Protein 1JXC (pdb70)

Sequence (68 aa):
CPEIEAQGNECLKEYGGDVGFGFCAPRIFPTICYTRCRENKGAKGGRCRWGQGSNVKCLCDFCGDTPQ

GO terms:
  GO:0006952 defense res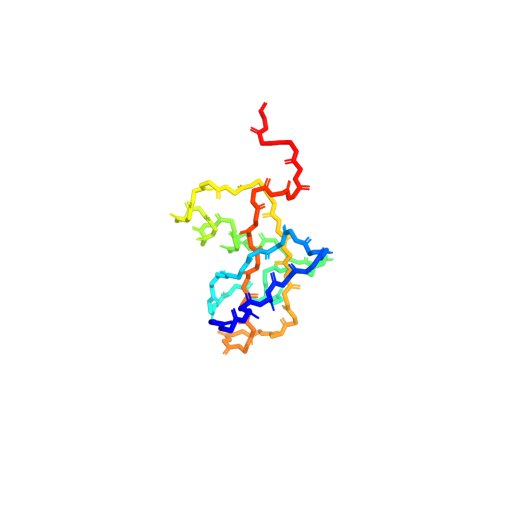ponse (P, TAS)
  GO:0099503 secretory vesicle (C, HDA)
  GO:0050832 defense response to fungus (P, IMP)

Structure (mmCIF, N/CA/C/O backbone):
data_1JXC
#
_entry.id   1JXC
#
_cell.length_a   ?
_cell.length_b   ?
_cell.length_c   ?
_cell.angle_alpha   ?
_cell.angle_beta   ?
_cell.angle_gamma   ?
#
loop_
_atom_site.group_PDB
_atom_site.id
_atom_site.type_symbol
_atom_site.label_atom_id
_atom_site.label_alt_id
_atom_site.label_comp_id
_atom_site.label_asym_id
_atom_site.label_entity_id
_atom_site.label_seq_id
_atom_site.pdbx_PDB_ins_code
_atom_site.Cartn_x
_atom_site.Cartn_y
_atom_site.Cartn_z
_atom_site.occupancy
_atom_site.B_iso_or_equiv
_atom_site.auth_seq_id
_atom_site.auth_comp_id
_atom_site.auth_asym_id
_atom_site.auth_atom_id
_atom_site.pdbx_PDB_model_num
ATOM 1 N N . CYS A 1 1 ? 1.325 0.000 0.000 1.00 0.00 1 CYS A N 1
ATOM 2 C CA . CYS A 1 1 ? 2.073 0.000 -1.245 1.00 0.00 1 CYS A CA 1
ATOM 3 C C . CYS A 1 1 ? 2.047 -1.417 -1.822 1.00 0.00 1 CYS A C 1
ATOM 4 O O . CYS A 1 1 ? 1.807 -2.381 -1.097 1.00 0.00 1 CYS A O 1
ATOM 12 N N . PRO A 1 2 ? 2.303 -1.500 -3.155 1.00 0.00 2 PRO A N 1
ATOM 13 C CA . PRO A 1 2 ? 2.311 -2.783 -3.837 1.00 0.00 2 PRO A CA 1
ATOM 14 C C . PRO A 1 2 ? 3.581 -3.571 -3.508 1.00 0.00 2 PRO A C 1
ATOM 15 O O . PRO A 1 2 ? 4.334 -3.196 -2.611 1.00 0.00 2 PRO A O 1
ATOM 26 N N . GLU A 1 3 ? 3.779 -4.649 -4.253 1.00 0.00 3 GLU A N 1
ATOM 27 C CA . GLU A 1 3 ? 4.945 -5.493 -4.052 1.00 0.00 3 GLU A CA 1
ATOM 28 C C . GLU A 1 3 ? 5.538 -5.909 -5.400 1.00 0.00 3 GLU A C 1
ATOM 29 O O . GLU A 1 3 ? 5.113 -6.901 -5.989 1.00 0.00 3 GLU A O 1
ATOM 42 N N . ILE A 1 4 ? 6.510 -5.129 -5.848 1.00 0.00 4 ILE A N 1
ATOM 43 C CA . ILE A 1 4 ? 7.166 -5.403 -7.116 1.00 0.00 4 ILE A CA 1
ATOM 44 C C . ILE A 1 4 ? 8.002 -6.678 -6.987 1.00 0.00 4 ILE A C 1
ATOM 45 O O . ILE A 1 4 ? 9.220 -6.646 -7.157 1.00 0.00 4 ILE A O 1
ATOM 61 N N . GLU A 1 5 ? 7.315 -7.771 -6.687 1.00 0.00 5 GLU A N 1
ATOM 62 C CA . GLU A 1 5 ? 7.979 -9.054 -6.534 1.00 0.00 5 GLU A CA 1
ATOM 63 C C . GLU A 1 5 ? 8.540 -9.525 -7.877 1.00 0.00 5 GLU A C 1
ATOM 64 O O . GLU A 1 5 ? 7.786 -9.927 -8.762 1.00 0.00 5 GLU A O 1
ATOM 77 N N . ALA A 1 6 ? 9.859 -9.460 -7.987 1.00 0.00 6 ALA A N 1
ATOM 78 C CA . ALA A 1 6 ? 10.530 -9.874 -9.207 1.00 0.00 6 ALA A CA 1
ATOM 79 C C . ALA A 1 6 ? 11.656 -10.850 -8.859 1.00 0.00 6 ALA A C 1
ATOM 80 O O . ALA A 1 6 ? 12.505 -10.549 -8.021 1.00 0.00 6 ALA A O 1
ATOM 87 N N . GLN A 1 7 ? 11.627 -11.998 -9.519 1.00 0.00 7 GLN A N 1
ATOM 88 C CA . GLN A 1 7 ? 12.635 -13.019 -9.291 1.00 0.00 7 GLN A CA 1
ATOM 89 C C . GLN A 1 7 ? 12.598 -13.484 -7.834 1.00 0.00 7 GLN A C 1
ATOM 90 O O . GLN A 1 7 ? 12.917 -12.719 -6.925 1.00 0.00 7 GLN A O 1
ATOM 104 N N . GLY A 1 8 ? 12.205 -14.737 -7.656 1.00 0.00 8 GLY A N 1
ATOM 105 C CA . GLY A 1 8 ? 12.123 -15.314 -6.325 1.00 0.00 8 GLY A CA 1
ATOM 106 C C . GLY A 1 8 ? 13.264 -16.305 -6.085 1.00 0.00 8 GLY 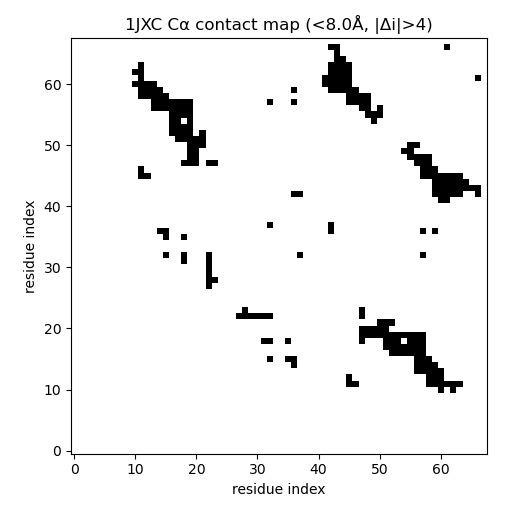A C 1
ATOM 107 O O . GLY A 1 8 ? 13.644 -16.554 -4.942 1.00 0.00 8 GLY A O 1
ATOM 111 N N . ASN A 1 9 ? 13.779 -16.842 -7.181 1.00 0.00 9 ASN A N 1
ATOM 112 C CA . ASN A 1 9 ? 14.869 -17.799 -7.104 1.00 0.00 9 ASN A CA 1
ATOM 113 C C . ASN A 1 9 ? 15.546 -17.907 -8.472 1.00 0.00 9 ASN A C 1
ATOM 114 O O . ASN A 1 9 ? 15.703 -19.003 -9.007 1.00 0.00 9 ASN A O 1
ATOM 125 N N . GLU A 1 10 ? 15.927 -16.753 -9.000 1.00 0.00 10 GLU A N 1
ATOM 126 C CA . GLU A 1 10 ? 16.583 -16.703 -10.296 1.00 0.00 10 GLU A CA 1
ATOM 127 C C . GLU A 1 10 ? 18.062 -16.351 -10.129 1.00 0.00 10 GLU A C 1
ATOM 128 O O . GLU A 1 10 ? 18.934 -17.181 -10.383 1.00 0.00 10 GLU A O 1
ATOM 141 N N . CYS A 1 11 ? 18.300 -15.119 -9.703 1.00 0.00 11 CYS A N 1
ATOM 142 C CA . CYS A 1 11 ? 19.659 -14.647 -9.499 1.00 0.00 11 CYS A CA 1
ATOM 143 C C . CYS A 1 11 ? 20.282 -14.369 -10.869 1.00 0.00 11 CYS A C 1
ATOM 144 O O . CYS A 1 11 ? 21.496 -14.473 -11.036 1.00 0.00 11 CYS A O 1
ATOM 151 N N . LEU A 1 12 ? 19.421 -14.022 -11.815 1.00 0.00 12 LEU A N 1
ATOM 152 C CA . LEU A 1 12 ? 19.872 -13.728 -13.165 1.00 0.00 12 LEU A CA 1
ATOM 153 C C . LEU A 1 12 ? 19.313 -12.372 -13.601 1.00 0.00 12 LEU A C 1
ATOM 154 O O . LEU A 1 12 ? 18.177 -12.031 -13.275 1.00 0.00 12 LEU A O 1
ATOM 170 N N . LYS A 1 13 ? 20.1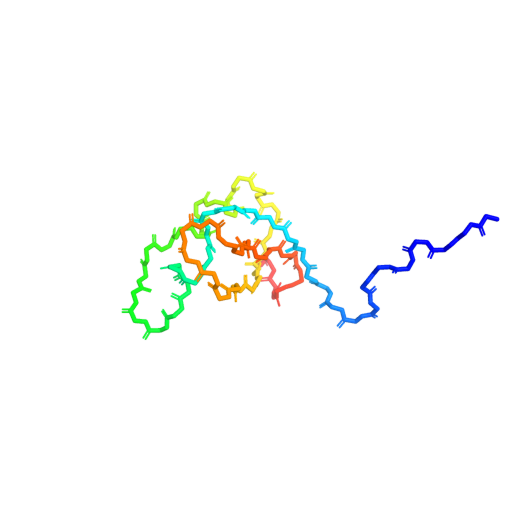38 -11.636 -14.331 1.00 0.00 13 LYS A N 1
ATOM 171 C CA . LYS A 1 13 ? 19.740 -10.324 -14.815 1.00 0.00 13 LYS A CA 1
ATOM 172 C C . LYS A 1 13 ? 19.762 -10.322 -16.345 1.00 0.00 13 LYS A C 1
ATOM 173 O O . LYS A 1 13 ? 20.508 -11.082 -16.960 1.00 0.00 13 LYS A O 1
ATOM 191 N N . GLU A 1 14 ? 18.934 -9.459 -16.915 1.00 0.00 14 GLU A N 1
ATOM 192 C CA . GLU A 1 14 ? 18.848 -9.348 -18.361 1.00 0.00 14 GLU A CA 1
ATOM 193 C C . 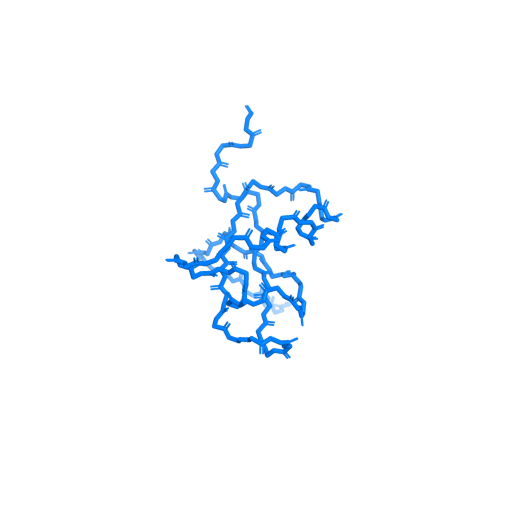GLU A 1 14 ? 19.651 -8.141 -18.849 1.00 0.00 14 GLU A C 1
ATOM 194 O O . GLU A 1 14 ? 19.754 -7.135 -18.149 1.00 0.00 14 GLU A O 1
ATOM 207 N N . TYR A 1 15 ? 20.199 -8.280 -20.048 1.00 0.00 15 TYR A N 1
ATOM 208 C CA . TYR A 1 15 ? 20.989 -7.213 -20.638 1.00 0.00 15 TYR A CA 1
ATOM 209 C C . TYR A 1 15 ? 21.539 -7.629 -22.004 1.00 0.00 15 TYR A C 1
ATOM 210 O O . TYR A 1 15 ? 22.288 -8.599 -22.106 1.00 0.00 15 TYR A O 1
ATOM 228 N N . GLY A 1 16 ? 21.145 -6.874 -23.019 1.00 0.00 16 GLY A N 1
ATOM 229 C CA . GLY A 1 16 ? 21.589 -7.152 -24.374 1.00 0.00 16 GLY A CA 1
ATOM 230 C C . GLY A 1 16 ? 20.397 -7.375 -25.307 1.00 0.00 16 GLY A C 1
ATOM 231 O O . GLY A 1 16 ? 19.351 -7.861 -24.879 1.00 0.00 16 GLY A O 1
ATOM 235 N N . GLY A 1 17 ? 20.594 -7.007 -26.565 1.00 0.00 17 GLY A N 1
ATOM 236 C CA . GLY A 1 17 ? 19.548 -7.160 -27.562 1.00 0.00 17 GLY A CA 1
ATOM 237 C C . GLY A 1 17 ? 20.111 -7.729 -28.865 1.00 0.00 17 GLY A C 1
ATOM 238 O O . GLY A 1 17 ? 19.443 -7.705 -29.898 1.00 0.00 17 GLY A O 1
ATOM 242 N N . ASP A 1 18 ? 21.336 -8.228 -28.775 1.00 0.00 18 ASP A N 1
ATOM 243 C CA . ASP A 1 18 ? 21.997 -8.802 -29.935 1.00 0.00 18 ASP A CA 1
ATOM 244 C C . ASP A 1 18 ? 23.014 -9.847 -29.471 1.0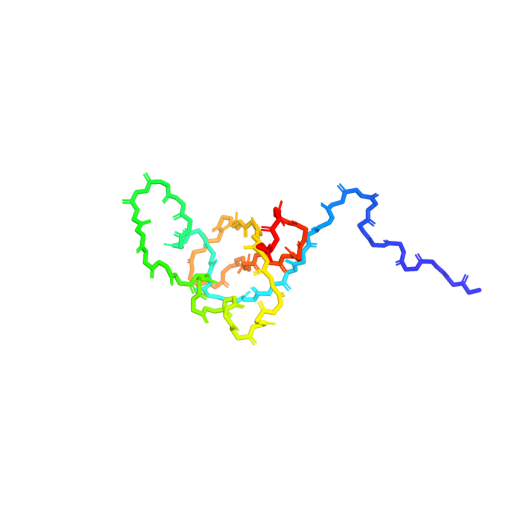0 0.00 18 ASP A C 1
ATOM 245 O O . ASP A 1 18 ? 24.022 -10.076 -30.138 1.00 0.00 18 ASP A O 1
ATOM 255 N N . VAL A 1 19 ? 22.715 -10.452 -28.331 1.00 0.00 19 VAL A N 1
ATOM 256 C CA . VAL A 1 19 ? 23.591 -11.467 -27.770 1.00 0.00 19 VAL A CA 1
ATOM 257 C C . VAL A 1 19 ? 22.755 -12.671 -27.332 1.00 0.00 19 VAL A C 1
ATOM 258 O O . VAL A 1 19 ? 22.992 -13.243 -26.269 1.00 0.00 19 VAL A O 1
ATOM 271 N N . GLY A 1 20 ? 21.793 -13.021 -28.174 1.00 0.00 20 GLY A N 1
ATOM 272 C CA . GLY A 1 20 ? 20.920 -14.147 -27.887 1.00 0.00 20 GLY A CA 1
ATOM 273 C C . GLY A 1 20 ? 21.664 -15.473 -28.055 1.00 0.00 20 GLY A C 1
ATOM 274 O O . GLY A 1 20 ? 22.819 -15.597 -27.649 1.00 0.00 20 GLY A O 1
ATOM 278 N N . PHE A 1 21 ? 20.972 -16.431 -28.654 1.00 0.00 21 PHE A N 1
ATOM 279 C CA . PHE A 1 21 ? 21.553 -17.744 -28.880 1.00 0.00 21 PHE A CA 1
ATOM 280 C C . PHE A 1 21 ? 22.788 -17.650 -29.777 1.00 0.00 21 PHE A C 1
ATOM 281 O O . PHE A 1 21 ? 23.760 -18.378 -29.580 1.00 0.00 21 PHE A O 1
ATOM 298 N N . GLY A 1 22 ? 22.711 -16.748 -30.744 1.00 0.00 22 GLY A N 1
ATOM 299 C CA . GLY A 1 22 ? 23.810 -16.549 -31.673 1.00 0.00 22 GLY A CA 1
ATOM 300 C C . GLY A 1 22 ? 25.159 -16.676 -30.961 1.00 0.00 22 GLY A C 1
ATOM 301 O O . GLY A 1 22 ? 26.133 -17.144 -31.548 1.00 0.00 22 GLY A O 1
ATOM 305 N N . PHE A 1 23 ? 25.171 -16.252 -29.706 1.00 0.00 23 PHE A N 1
ATOM 306 C CA . PHE A 1 23 ? 26.384 -16.313 -28.907 1.00 0.00 23 PHE A CA 1
ATOM 307 C C . PHE A 1 23 ? 26.537 -17.684 -28.246 1.00 0.00 23 PHE A C 1
ATOM 308 O O . PHE A 1 23 ? 27.599 -18.300 -28.325 1.00 0.00 23 PHE A O 1
ATOM 325 N N . CYS A 1 24 ? 25.461 -18.122 -27.610 1.00 0.00 24 CYS A N 1
ATOM 326 C CA . CYS A 1 24 ? 25.462 -19.409 -26.936 1.00 0.00 24 CYS A CA 1
ATOM 327 C C . CYS A 1 24 ? 25.517 -20.508 -27.999 1.00 0.00 24 CYS A C 1
ATOM 328 O O . CYS A 1 24 ? 25.913 -20.258 -29.136 1.00 0.00 24 CYS A O 1
ATOM 335 N N . ALA A 1 25 ? 25.113 -21.702 -27.591 1.00 0.00 25 ALA A N 1
ATOM 336 C CA . ALA A 1 25 ? 25.111 -22.841 -28.494 1.00 0.00 25 ALA A CA 1
ATOM 337 C C . ALA A 1 25 ? 26.523 -23.425 -28.574 1.00 0.00 25 ALA A C 1
ATOM 338 O O . ALA A 1 25 ? 27.463 -22.733 -28.961 1.00 0.00 25 ALA A O 1
ATOM 345 N N . PRO A 1 26 ? 26.629 -24.726 -28.192 1.00 0.00 26 PRO A N 1
ATOM 346 C CA . PRO A 1 26 ? 27.910 -25.411 -28.217 1.00 0.00 26 PRO A CA 1
ATOM 347 C C . PRO A 1 26 ? 28.316 -25.762 -29.650 1.00 0.00 26 PRO A C 1
ATOM 348 O O . PRO A 1 26 ? 28.462 -26.936 -29.988 1.00 0.00 26 PRO A O 1
ATOM 359 N N . ARG A 1 27 ? 28.487 -24.723 -30.454 1.00 0.00 27 ARG A N 1
ATOM 360 C CA . ARG A 1 27 ? 28.873 -24.907 -31.843 1.00 0.00 27 ARG A CA 1
ATOM 361 C C . ARG A 1 27 ? 29.886 -23.838 -32.259 1.00 0.00 27 ARG A C 1
ATOM 362 O O . ARG A 1 27 ? 30.920 -24.152 -32.846 1.00 0.00 27 ARG A O 1
ATOM 382 N N . ILE A 1 28 ? 29.553 -22.597 -31.937 1.00 0.00 28 ILE A N 1
ATOM 383 C CA . ILE A 1 28 ? 30.420 -21.479 -32.269 1.00 0.00 28 ILE A CA 1
ATOM 384 C C . ILE A 1 28 ? 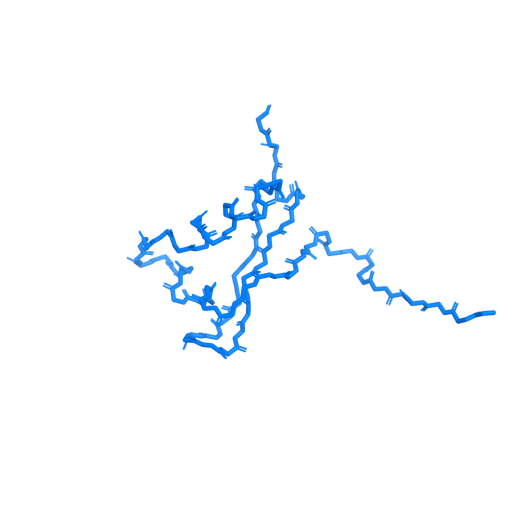30.731 -20.685 -30.999 1.00 0.00 28 ILE A C 1
ATOM 385 O O . ILE A 1 28 ? 29.969 -20.726 -30.035 1.00 0.00 28 ILE A O 1
ATOM 401 N N . PHE A 1 29 ? 31.852 -19.979 -31.040 1.00 0.00 29 PHE A N 1
ATOM 402 C CA . PHE A 1 29 ? 32.272 -19.176 -29.905 1.00 0.00 29 PHE A CA 1
ATOM 403 C C . PHE A 1 29 ? 32.650 -17.760 -30.345 1.00 0.00 29 PHE A C 1
ATOM 404 O O . PHE A 1 29 ? 33.825 -17.397 -30.339 1.00 0.00 29 PHE A O 1
ATOM 421 N N . PRO A 1 30 ? 31.604 -16.978 -30.726 1.00 0.00 30 PRO A N 1
ATOM 422 C CA . PRO A 1 30 ? 31.814 -15.610 -31.168 1.00 0.00 30 PRO A CA 1
ATOM 423 C C . PRO A 1 30 ? 32.114 -14.691 -29.982 1.00 0.00 30 PRO A C 1
ATOM 424 O O . PRO A 1 30 ? 32.492 -13.535 -30.168 1.00 0.00 30 PRO A O 1
ATOM 435 N N . THR A 1 31 ? 31.935 -15.239 -28.789 1.00 0.00 31 THR A N 1
ATOM 436 C CA . THR A 1 31 ? 32.182 -14.483 -27.573 1.00 0.00 31 THR A CA 1
ATOM 437 C C . THR A 1 31 ? 31.574 -13.083 -27.683 1.00 0.00 31 THR A C 1
ATOM 438 O O . THR A 1 31 ? 32.260 -12.086 -27.462 1.00 0.00 31 THR A O 1
ATOM 449 N N . ILE A 1 32 ? 30.295 -13.053 -28.025 1.00 0.00 32 ILE A N 1
ATOM 450 C CA . ILE A 1 32 ? 29.587 -11.792 -28.168 1.00 0.00 32 ILE A CA 1
ATOM 451 C C . ILE A 1 32 ? 29.132 -11.309 -26.789 1.00 0.00 32 ILE A C 1
ATOM 452 O O . ILE A 1 32 ? 29.386 -10.166 -26.413 1.00 0.00 32 ILE A O 1
ATOM 468 N N . CYS A 1 33 ? 28.467 -12.204 -26.073 1.00 0.00 33 CYS A N 1
ATOM 469 C CA . CYS A 1 33 ? 27.974 -11.884 -24.745 1.00 0.00 33 CYS A CA 1
ATOM 470 C C . CYS A 1 33 ? 29.166 -11.480 -23.875 1.00 0.00 33 CYS A C 1
ATOM 471 O O . CYS A 1 33 ? 28.995 -10.828 -22.846 1.00 0.00 33 CYS A O 1
ATOM 478 N N . TYR A 1 34 ? 30.347 -11.883 -24.320 1.00 0.00 34 TYR A N 1
ATOM 479 C CA . TYR A 1 34 ? 31.567 -11.571 -23.595 1.00 0.00 34 TYR A CA 1
ATOM 480 C C . TYR A 1 34 ? 31.902 -10.082 -23.700 1.00 0.00 34 TYR A C 1
ATOM 481 O O . TYR A 1 34 ? 32.166 -9.429 -22.692 1.00 0.00 34 TYR A O 1
ATOM 499 N N . THR A 1 35 ? 31.880 -9.589 -24.930 1.00 0.00 35 THR A N 1
ATOM 500 C CA . THR A 1 35 ? 32.178 -8.189 -25.180 1.00 0.00 35 THR A CA 1
ATOM 501 C C . THR A 1 35 ? 30.996 -7.310 -24.767 1.00 0.00 35 THR A C 1
ATOM 502 O O . THR A 1 35 ? 31.186 -6.185 -24.309 1.00 0.00 35 THR A O 1
ATOM 513 N N . ARG A 1 36 ? 29.803 -7.857 -24.945 1.00 0.00 36 ARG A N 1
ATOM 514 C CA . ARG A 1 36 ? 28.590 -7.136 -24.596 1.00 0.00 36 ARG A CA 1
ATOM 515 C C . ARG A 1 36 ? 28.424 -7.080 -23.076 1.00 0.00 36 ARG A C 1
ATOM 516 O O . ARG A 1 36 ? 28.125 -6.025 -22.519 1.00 0.00 36 ARG A O 1
ATOM 536 N N . CYS A 1 37 ? 28.626 -8.229 -22.448 1.00 0.00 37 CYS A N 1
ATOM 537 C CA . CYS A 1 37 ? 28.502 -8.324 -21.003 1.00 0.00 37 CYS A CA 1
ATOM 538 C C . CYS A 1 37 ? 29.630 -7.506 -20.370 1.00 0.00 37 CYS A C 1
ATOM 539 O O . CYS A 1 37 ? 29.506 -7.047 -19.236 1.00 0.00 37 CYS A O 1
ATOM 546 N N . ARG A 1 38 ? 30.703 -7.349 -21.131 1.00 0.00 38 ARG A N 1
ATOM 547 C CA . ARG A 1 38 ? 31.851 -6.594 -20.658 1.00 0.00 38 ARG A CA 1
ATOM 548 C C . ARG A 1 38 ? 31.433 -5.171 -20.282 1.00 0.00 38 ARG A C 1
ATOM 549 O O . ARG A 1 38 ? 31.893 -4.631 -19.277 1.00 0.00 38 ARG A O 1
ATOM 569 N N . GLU A 1 39 ? 30.565 -4.606 -21.108 1.00 0.00 39 GLU A N 1
ATOM 570 C CA . GLU A 1 39 ? 30.079 -3.256 -20.874 1.00 0.00 39 GLU A CA 1
ATOM 571 C C . GLU A 1 39 ? 29.508 -3.135 -19.460 1.00 0.00 39 GLU A C 1
ATOM 572 O O . GLU A 1 39 ? 29.731 -2.135 -18.780 1.00 0.00 39 GLU A O 1
ATOM 585 N N . ASN A 1 40 ? 28.783 -4.169 -19.058 1.00 0.00 40 ASN A N 1
ATOM 586 C CA . ASN A 1 40 ? 28.178 -4.191 -17.737 1.00 0.00 40 ASN A CA 1
ATOM 587 C C . ASN A 1 40 ? 29.267 -4.418 -16.686 1.00 0.00 40 ASN A C 1
ATOM 588 O O . ASN A 1 40 ? 29.067 -4.129 -15.508 1.00 0.00 40 ASN A O 1
ATOM 599 N N . LYS A 1 41 ? 30.395 -4.933 -17.152 1.00 0.00 41 LYS A N 1
ATOM 600 C CA . LYS A 1 41 ? 31.516 -5.203 -16.267 1.00 0.00 41 LYS A CA 1
ATOM 601 C C . LYS A 1 41 ? 31.088 -6.215 -15.202 1.00 0.00 41 LYS A C 1
ATOM 602 O O . LYS A 1 41 ? 31.042 -7.416 -15.465 1.00 0.00 41 LYS A O 1
ATOM 620 N N . GLY A 1 42 ? 30.785 -5.693 -14.023 1.00 0.00 42 GLY A N 1
ATOM 621 C CA . GLY A 1 42 ? 30.362 -6.536 -12.918 1.00 0.00 42 GLY A CA 1
ATOM 622 C C . GLY A 1 42 ? 29.435 -7.652 -13.403 1.00 0.00 42 GLY A C 1
ATOM 623 O O . GLY A 1 42 ? 28.232 -7.444 -13.551 1.00 0.00 42 GLY A O 1
ATOM 627 N N . ALA A 1 43 ? 30.031 -8.812 -13.638 1.00 0.00 43 ALA A N 1
ATOM 628 C CA . ALA A 1 43 ? 29.273 -9.962 -14.104 1.00 0.00 43 ALA A CA 1
ATOM 629 C C . ALA A 1 43 ? 30.216 -11.155 -14.269 1.00 0.00 43 ALA A C 1
ATOM 630 O O . ALA A 1 43 ? 31.148 -11.109 -15.070 1.00 0.00 43 ALA A O 1
ATOM 637 N N . LYS A 1 44 ? 29.941 -12.197 -13.497 1.00 0.00 44 LYS A N 1
ATOM 638 C CA . LYS A 1 44 ? 30.753 -13.401 -13.548 1.00 0.00 44 LYS A CA 1
ATOM 639 C C . LYS A 1 44 ? 30.275 -14.285 -14.701 1.00 0.00 44 LYS A C 1
ATOM 640 O O . LYS A 1 44 ? 31.039 -14.582 -15.618 1.00 0.00 44 LYS A O 1
ATOM 658 N N . GLY A 1 45 ? 29.013 -14.681 -14.617 1.00 0.00 45 GLY A N 1
ATOM 659 C CA . GLY A 1 45 ? 28.424 -15.525 -15.642 1.00 0.00 45 GLY A CA 1
ATOM 660 C C . GLY A 1 45 ? 27.075 -14.969 -16.102 1.00 0.00 45 GLY A C 1
ATOM 661 O O . GLY A 1 45 ? 26.869 -13.757 -16.109 1.00 0.00 45 GLY A O 1
ATOM 665 N N . GLY A 1 46 ? 26.191 -15.883 -16.475 1.00 0.00 46 GLY A N 1
ATOM 666 C CA . GLY A 1 46 ? 24.867 -15.499 -16.935 1.00 0.00 46 GLY A CA 1
ATOM 667 C C . GLY A 1 46 ? 24.222 -16.624 -17.747 1.00 0.00 46 GLY A C 1
ATOM 668 O O . GLY A 1 46 ? 24.678 -17.765 -17.705 1.00 0.00 46 GLY A O 1
ATOM 672 N N . ARG A 1 47 ? 23.170 -16.262 -18.467 1.00 0.00 47 ARG A N 1
ATOM 673 C CA . ARG A 1 47 ? 22.457 -17.226 -19.288 1.00 0.00 47 ARG A CA 1
ATOM 674 C C . ARG A 1 47 ? 22.270 -16.682 -20.706 1.00 0.00 47 ARG A C 1
ATOM 675 O O . ARG A 1 47 ? 22.489 -15.497 -20.953 1.00 0.00 47 ARG A O 1
ATOM 695 N N . CYS A 1 48 ? 21.868 -17.573 -21.599 1.00 0.00 48 CYS A N 1
ATOM 696 C CA . CYS A 1 48 ? 21.650 -17.197 -22.986 1.00 0.00 48 CYS A CA 1
ATOM 697 C C . CYS A 1 48 ? 20.245 -17.648 -23.390 1.00 0.00 48 CYS A C 1
ATOM 698 O O . CYS A 1 48 ? 19.874 -18.801 -23.178 1.00 0.00 48 CYS A O 1
ATOM 705 N N . ARG A 1 49 ? 19.501 -16.714 -23.965 1.00 0.00 49 ARG A N 1
ATOM 706 C CA . ARG A 1 49 ? 18.145 -17.001 -24.401 1.00 0.00 49 ARG A CA 1
ATOM 707 C C . ARG A 1 49 ? 18.136 -17.401 -25.878 1.00 0.00 49 ARG A C 1
ATOM 708 O O . ARG A 1 49 ? 19.037 -17.034 -26.630 1.00 0.00 49 ARG A O 1
ATOM 728 N N . TRP A 1 50 ? 17.107 -18.149 -26.249 1.00 0.00 50 TRP A N 1
ATOM 729 C CA . TRP A 1 50 ? 16.968 -18.603 -27.622 1.00 0.00 50 TRP A CA 1
ATOM 730 C C . TRP A 1 50 ? 17.290 -17.426 -28.545 1.00 0.00 50 TRP A C 1
ATOM 731 O O . TRP A 1 50 ? 18.454 -17.175 -28.854 1.00 0.00 50 TRP A O 1
ATOM 752 N N . GLY A 1 51 ? 16.238 -16.735 -28.958 1.00 0.00 51 GLY A N 1
ATOM 753 C CA . GLY A 1 51 ? 16.393 -15.590 -29.839 1.00 0.00 51 GLY A CA 1
ATOM 754 C C . GLY A 1 51 ? 17.465 -15.854 -30.898 1.00 0.00 51 GLY A C 1
ATOM 755 O O . GLY A 1 51 ? 17.849 -17.001 -31.125 1.00 0.00 51 GLY A O 1
ATOM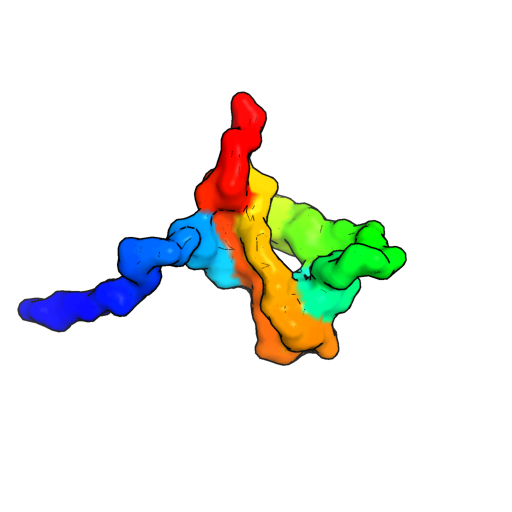 759 N N . GLN A 1 52 ? 17.919 -14.774 -31.517 1.00 0.00 52 GLN A N 1
ATOM 760 C CA . GLN A 1 52 ? 18.939 -14.875 -32.547 1.00 0.00 52 GLN A CA 1
ATOM 761 C C . GLN A 1 52 ? 18.831 -13.698 -33.519 1.00 0.00 52 GLN A C 1
ATOM 762 O O . GLN A 1 52 ? 18.141 -13.788 -34.533 1.00 0.00 52 GLN A O 1
ATOM 776 N N . GLY A 1 53 ? 19.522 -12.622 -33.174 1.00 0.00 53 GLY A N 1
ATOM 777 C CA . GLY A 1 53 ? 19.513 -11.429 -34.003 1.00 0.00 53 GLY A CA 1
ATOM 778 C C . GLY A 1 53 ? 19.033 -10.213 -33.208 1.00 0.00 53 GLY A C 1
ATOM 779 O O . GLY A 1 53 ? 19.685 -9.170 -33.208 1.00 0.00 53 GLY A O 1
ATOM 783 N N . SER A 1 54 ? 17.896 -10.388 -32.550 1.00 0.00 54 SER A N 1
ATOM 784 C CA . SER A 1 54 ? 17.321 -9.317 -31.753 1.00 0.00 54 SER A CA 1
ATOM 785 C C . SER A 1 54 ? 15.943 -9.734 -31.234 1.00 0.00 54 SER A C 1
ATOM 786 O O . SER A 1 54 ? 15.018 -8.924 -31.199 1.00 0.00 54 SER A O 1
ATOM 794 N N . ASN A 1 55 ? 15.850 -10.997 -30.845 1.00 0.00 55 ASN A N 1
ATOM 795 C CA . ASN A 1 55 ? 14.601 -11.531 -30.329 1.00 0.00 55 ASN A CA 1
ATOM 796 C C . ASN A 1 55 ? 14.651 -11.549 -28.800 1.00 0.00 55 ASN A C 1
ATOM 797 O O . ASN A 1 55 ? 13.806 -10.946 -28.140 1.00 0.00 55 ASN A O 1
ATOM 808 N N . VAL A 1 56 ? 15.650 -12.249 -28.281 1.00 0.00 56 VAL A N 1
ATOM 809 C CA . VAL A 1 56 ? 15.821 -12.354 -26.843 1.00 0.00 56 VAL A CA 1
ATOM 810 C C . VAL A 1 56 ? 16.959 -11.432 -26.400 1.00 0.00 56 VAL A C 1
ATOM 811 O O . VAL A 1 56 ? 17.424 -10.598 -27.175 1.00 0.00 56 VAL A O 1
ATOM 824 N N . LYS A 1 57 ? 17.376 -11.614 -25.155 1.00 0.00 57 LYS A N 1
ATOM 825 C CA . LYS A 1 57 ? 18.450 -10.809 -24.601 1.00 0.00 57 LYS A CA 1
ATOM 826 C C . LYS A 1 57 ? 19.424 -11.717 -23.845 1.00 0.00 57 LYS A C 1
ATOM 827 O O . LYS A 1 57 ? 19.074 -12.836 -23.474 1.00 0.00 57 LYS A O 1
ATOM 845 N N . CYS A 1 58 ? 20.627 -11.200 -23.641 1.00 0.00 58 CYS A N 1
ATOM 846 C CA . CYS A 1 58 ? 21.653 -11.950 -22.936 1.00 0.00 58 CYS A CA 1
ATOM 847 C C . CYS A 1 58 ? 21.524 -11.653 -21.441 1.00 0.00 58 CYS A C 1
ATOM 848 O O . CYS A 1 58 ? 21.348 -10.501 -21.046 1.00 0.00 58 CYS A O 1
ATOM 855 N N . LEU A 1 59 ? 21.616 -12.712 -20.650 1.00 0.00 59 LEU A N 1
ATOM 856 C CA . LEU A 1 59 ? 21.512 -12.579 -19.207 1.00 0.00 59 LEU A CA 1
ATOM 857 C C . LEU A 1 59 ? 22.914 -12.604 -18.594 1.00 0.00 59 LEU A C 1
ATOM 858 O O . LEU A 1 59 ? 23.731 -13.455 -18.941 1.00 0.00 59 LEU A O 1
ATOM 874 N N . CYS A 1 60 ? 23.148 -11.661 -17.693 1.00 0.00 60 CYS A N 1
ATOM 875 C CA . CYS A 1 60 ? 24.437 -11.565 -17.029 1.00 0.00 60 CYS A CA 1
ATOM 876 C C . CYS A 1 60 ? 24.203 -11.091 -15.593 1.00 0.00 60 CYS A C 1
ATOM 877 O O . CYS A 1 60 ? 23.806 -9.949 -15.370 1.00 0.00 60 CYS A O 1
ATOM 884 N N . ASP A 1 61 ? 24.460 -11.993 -14.657 1.00 0.00 61 ASP A N 1
ATOM 885 C CA . ASP A 1 61 ? 24.282 -11.681 -13.249 1.00 0.00 61 ASP A CA 1
ATOM 886 C C . ASP A 1 61 ? 25.543 -12.080 -12.480 1.00 0.00 61 ASP A C 1
ATOM 887 O O . ASP A 1 61 ? 26.160 -13.101 -12.780 1.00 0.00 61 ASP A O 1
ATOM 897 N N . PHE A 1 6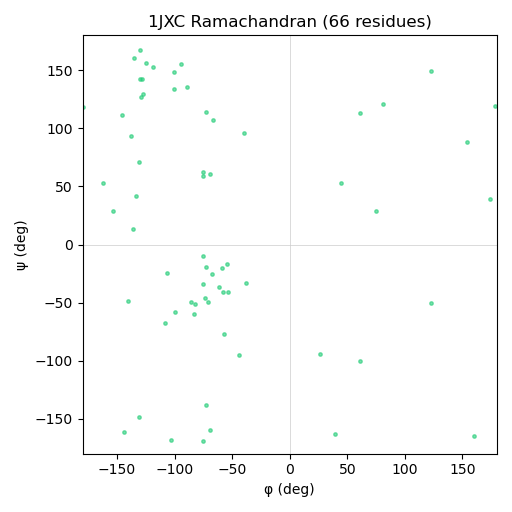2 ? 25.889 -11.254 -11.503 1.00 0.00 62 PHE A N 1
ATOM 898 C CA . PHE A 1 62 ? 27.065 -11.508 -10.689 1.00 0.00 62 PHE A CA 1
ATOM 899 C C . PHE A 1 62 ? 27.009 -12.905 -10.066 1.00 0.00 62 PHE A C 1
ATOM 900 O O . PHE A 1 62 ? 28.026 -13.426 -9.610 1.00 0.00 62 PHE A O 1
ATOM 917 N N . CYS A 1 63 ? 25.811 -13.471 -10.066 1.00 0.00 63 CYS A N 1
ATOM 918 C CA . CYS A 1 63 ? 25.609 -14.796 -9.507 1.00 0.00 63 CYS A CA 1
ATOM 919 C C . CYS A 1 63 ? 26.541 -15.770 -10.231 1.00 0.00 63 CYS A C 1
ATOM 920 O O . CYS A 1 63 ? 27.574 -16.163 -9.691 1.00 0.00 63 CYS A O 1
ATOM 927 N N . GLY A 1 64 ? 26.143 -16.131 -11.441 1.00 0.00 64 GLY A N 1
ATOM 928 C CA . GLY A 1 64 ? 26.930 -17.051 -12.245 1.00 0.00 64 GLY A CA 1
ATOM 929 C C . GLY A 1 64 ? 27.782 -17.962 -11.359 1.00 0.00 64 GLY A C 1
ATOM 930 O O . GLY A 1 64 ? 27.313 -19.002 -10.898 1.00 0.00 64 GLY A O 1
ATOM 934 N N . ASP A 1 65 ? 29.019 -17.538 -11.146 1.00 0.00 65 ASP A N 1
ATOM 935 C CA . ASP A 1 65 ? 29.941 -18.302 -10.323 1.00 0.00 65 ASP A CA 1
ATOM 936 C C . ASP A 1 65 ? 30.830 -17.340 -9.533 1.00 0.00 65 ASP A C 1
ATOM 937 O O . ASP A 1 65 ? 30.500 -16.165 -9.383 1.00 0.00 65 ASP A O 1
ATOM 947 N N . THR A 1 66 ? 31.941 -17.875 -9.048 1.00 0.00 66 THR A N 1
ATOM 948 C CA . THR A 1 66 ? 32.881 -17.078 -8.277 1.00 0.00 66 THR A CA 1
ATOM 949 C C . THR A 1 66 ? 33.641 -16.116 -9.192 1.00 0.00 66 THR A C 1
ATOM 950 O O . THR A 1 66 ? 34.422 -16.546 -10.039 1.00 0.00 66 THR A O 1
ATOM 961 N N . PRO A 1 67 ? 33.380 -14.798 -8.984 1.00 0.00 67 PRO A N 1
ATOM 962 C CA . PRO A 1 67 ? 34.030 -13.771 -9.781 1.00 0.00 67 PRO A CA 1
ATOM 963 C C . PRO A 1 67 ? 35.487 -13.585 -9.351 1.00 0.00 67 PRO A C 1
ATOM 964 O O . PRO A 1 67 ? 35.887 -12.491 -8.958 1.00 0.00 67 PRO A O 1
ATOM 975 N N . GLN A 1 68 ? 36.240 -14.672 -9.441 1.00 0.00 68 GLN A N 1
ATOM 976 C CA . GLN A 1 68 ? 37.644 -14.642 -9.067 1.00 0.00 68 GLN A CA 1
ATOM 977 C C . GLN A 1 68 ? 37.821 -13.922 -7.728 1.00 0.00 68 GLN A C 1
ATOM 978 O O . GLN A 1 68 ? 38.353 -14.494 -6.778 1.00 0.00 68 GLN A O 1
#

Solvent-accessible surface area: 5773 Å² total; per-residue (Å²): 169,124,143,167,164,78,114,69,156,113,58,53,127,108,127,25,40,88,2,4,72,35,42,45,16,154,203,106,172,43,52,59,9,161,74,108,17,150,140,40,133,31,29,93,25,39,170,45,92,184,18,124,50,89,130,14,72,2,33,18,12,124,58,46,98,104,96,220

CATH classification: 3.30.30.10

Foldseek 3Di:
DDDPDDPPDDQKAWFAFACACLCPDPPDHPCPCVVRVVVVVQFDAHDHHHDHGGDGTTITGNVHDDND

Nearest PDB structures (foldseek):
  1jxc-assembly1_A  TM=1.015E+00  e=3.311E-14  Arabidopsis thaliana
  5kmx-assembly3_C  TM=2.284E-01  e=9.563E+00  Trypanosoma congolense IL3000

Organism: Arabidopsis thaliana (NCBI:txid3702)

Secondary structure (DSSP, 8-state):
-------SS----B--SS-STTT-SBTB---HHHHHHHHH---SEEEE-S--SSSS-EEEES-SS---

Radius of gyration: 12.92 Å; Cα contacts (8 Å, |Δi|>4): 131; chains: 1; bounding box: 36×25×33 Å

InterPro domains:
  IPR002061 Scorpion long chain toxin/defensin [PF00537] (30-87)
  IPR003614 Knottins-like [SM00505] (31-84)
  IPR036574 Knottin, scorpion toxin-like superfamily [G3DSA:3.30.30.10] (22-89)
  IPR036574 Knottin, scorpion toxin-like superfamily [SSF57095] (22-88)